Protein AF-A0A1I2IQU2-F1 (afdb_monomer)

Foldseek 3Di:
DLVLLLVLLLLVLCVVVVHDDDDPVRVVLNPDDSVVNVVVVVVVCPDPVNVVVCVVDCPVVLVVLVVSCVSDDPPSRVSSVVPRD

Mean predicted aligned error: 3.42 Å

Sequence (85 aa):
MTFARATAEGFGLVRRLGNVITPALMVLFSRMPIRLLASLLWSISRSPAIRKSGAAGFGEPRTLIDAMLAAAAPHELPALRAIRP

Solvent-accessible surface area (backbone atoms only — not comparable to full-atom values): 5008 Å² total; per-residue (Å²): 108,56,68,34,48,19,51,51,44,51,52,48,49,44,48,72,74,74,44,80,73,70,57,73,71,48,44,54,63,73,67,48,56,59,70,60,42,35,55,49,52,60,56,51,62,68,35,67,69,51,49,54,59,55,69,77,54,60,64,67,64,36,54,50,52,50,52,55,56,70,76,44,64,90,82,74,49,63,42,47,60,72,68,57,121

Structure (mmCIF, N/CA/C/O backbone):
data_AF-A0A1I2IQU2-F1
#
_entry.id   AF-A0A1I2IQU2-F1
#
loop_
_atom_site.group_PDB
_atom_site.id
_atom_site.type_symbol
_atom_site.label_atom_id
_atom_site.label_alt_id
_atom_site.label_comp_id
_atom_site.label_asym_id
_atom_site.label_entity_id
_atom_site.label_seq_id
_atom_site.pdbx_PDB_ins_code
_atom_site.Cartn_x
_atom_site.Cartn_y
_atom_site.Cartn_z
_atom_site.occupancy
_atom_site.B_iso_or_equiv
_atom_site.auth_seq_id
_atom_site.auth_comp_id
_atom_site.auth_asym_id
_atom_site.auth_atom_id
_atom_site.pdbx_PDB_model_num
ATOM 1 N N . MET A 1 1 ? 6.754 -10.840 2.680 1.00 75.88 1 MET A N 1
ATOM 2 C CA . MET A 1 1 ? 5.437 -10.563 3.312 1.00 75.88 1 MET A CA 1
ATOM 3 C C . MET A 1 1 ? 5.245 -9.103 3.720 1.00 75.88 1 MET A C 1
ATOM 5 O O . MET A 1 1 ? 4.100 -8.681 3.809 1.00 75.88 1 MET A O 1
ATOM 9 N N . THR A 1 2 ? 6.316 -8.331 3.935 1.00 91.19 2 THR A N 1
ATOM 10 C CA . THR A 1 2 ? 6.265 -6.923 4.372 1.00 91.19 2 THR A CA 1
ATOM 11 C C . THR A 1 2 ? 5.364 -6.044 3.502 1.00 91.19 2 THR A C 1
ATOM 13 O O . THR A 1 2 ? 4.494 -5.380 4.046 1.00 91.19 2 THR A O 1
ATOM 16 N N . PHE A 1 3 ? 5.460 -6.134 2.168 1.00 92.81 3 PHE A N 1
ATOM 17 C CA . PHE A 1 3 ? 4.585 -5.381 1.255 1.00 92.81 3 PHE A CA 1
ATOM 18 C C . PHE A 1 3 ? 3.092 -5.669 1.455 1.00 92.81 3 PHE A C 1
ATOM 20 O O . PHE A 1 3 ? 2.309 -4.738 1.557 1.00 92.81 3 PHE A O 1
ATOM 27 N N . ALA A 1 4 ? 2.689 -6.936 1.596 1.00 95.19 4 ALA A N 1
ATOM 28 C CA . ALA A 1 4 ? 1.282 -7.275 1.832 1.00 95.19 4 ALA A CA 1
ATOM 29 C C . ALA A 1 4 ? 0.768 -6.729 3.176 1.00 95.19 4 ALA A C 1
ATOM 31 O O . ALA A 1 4 ? -0.379 -6.301 3.271 1.00 95.19 4 ALA A O 1
ATOM 32 N N . ARG A 1 5 ? 1.623 -6.705 4.210 1.00 95.62 5 ARG A N 1
ATOM 33 C CA . ARG A 1 5 ? 1.299 -6.068 5.496 1.00 95.62 5 ARG A CA 1
ATOM 34 C C . ARG A 1 5 ? 1.186 -4.552 5.361 1.00 95.62 5 ARG A C 1
ATOM 36 O O . ARG A 1 5 ? 0.218 -3.995 5.854 1.00 95.62 5 ARG A O 1
ATOM 43 N N . ALA A 1 6 ? 2.103 -3.915 4.636 1.00 95.94 6 ALA A N 1
ATOM 44 C CA . ALA A 1 6 ? 2.052 -2.482 4.359 1.00 95.94 6 ALA A CA 1
ATOM 45 C C . ALA A 1 6 ? 0.782 -2.093 3.580 1.00 95.94 6 ALA A C 1
ATOM 47 O O . ALA A 1 6 ? 0.119 -1.114 3.909 1.00 95.94 6 ALA A O 1
ATOM 48 N N . THR A 1 7 ? 0.372 -2.900 2.597 1.00 95.31 7 THR A N 1
ATOM 49 C CA . THR A 1 7 ? -0.898 -2.706 1.881 1.00 95.31 7 THR A CA 1
ATOM 50 C C . THR A 1 7 ? -2.103 -2.839 2.817 1.00 95.31 7 THR A C 1
ATOM 52 O O . THR A 1 7 ? -3.018 -2.018 2.765 1.00 95.31 7 THR A O 1
ATOM 55 N N . ALA A 1 8 ? -2.109 -3.842 3.700 1.00 95.19 8 ALA A N 1
ATOM 56 C CA . ALA A 1 8 ? -3.173 -4.009 4.688 1.00 95.1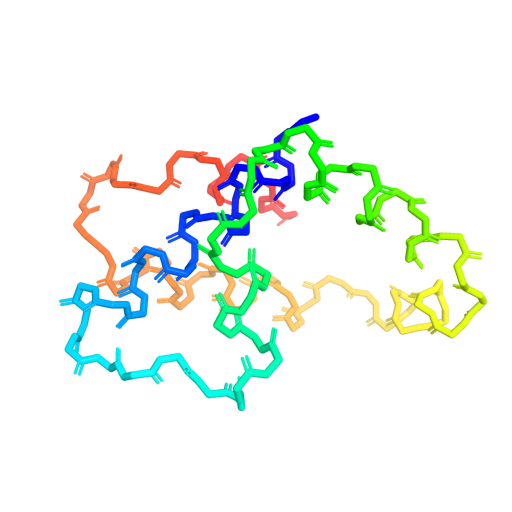9 8 ALA A CA 1
ATOM 57 C C . ALA A 1 8 ? -3.232 -2.834 5.683 1.00 95.19 8 ALA A C 1
ATOM 59 O O . ALA A 1 8 ? -4.322 -2.354 5.993 1.00 95.19 8 ALA A O 1
ATOM 60 N N . GLU A 1 9 ? -2.077 -2.335 6.132 1.00 96.00 9 GLU A N 1
ATOM 61 C CA . GLU A 1 9 ? -1.960 -1.131 6.960 1.00 96.00 9 GLU A CA 1
ATOM 62 C C . GLU A 1 9 ? -2.531 0.101 6.251 1.00 96.00 9 GLU A C 1
ATOM 64 O O . GLU A 1 9 ? -3.298 0.844 6.859 1.00 96.00 9 GLU A O 1
ATOM 69 N N . GLY A 1 10 ? -2.243 0.276 4.959 1.00 94.50 10 GLY A N 1
ATOM 70 C CA . GLY A 1 10 ? -2.794 1.367 4.157 1.00 94.50 10 GLY A CA 1
ATOM 71 C C . GLY A 1 10 ? -4.318 1.332 4.052 1.00 94.50 10 GLY A C 1
ATOM 72 O O . GLY A 1 10 ? -4.979 2.336 4.307 1.00 94.50 10 GLY A O 1
ATOM 73 N N . PHE A 1 11 ? -4.905 0.166 3.768 1.00 95.69 11 PHE A N 1
ATOM 74 C CA . PHE A 1 11 ? -6.365 0.015 3.802 1.00 95.69 11 PHE A CA 1
ATOM 75 C C . PHE A 1 11 ? -6.946 0.245 5.202 1.00 95.69 11 PHE A C 1
ATOM 77 O O . PHE A 1 11 ? -8.039 0.795 5.336 1.00 95.69 11 PHE A O 1
ATOM 84 N N . GLY A 1 12 ? -6.229 -0.172 6.247 1.00 95.12 12 GLY A N 1
ATOM 85 C CA . GLY A 1 12 ? -6.585 0.118 7.632 1.00 95.12 12 GLY A CA 1
ATOM 86 C C . GLY A 1 12 ? -6.629 1.619 7.910 1.00 95.12 12 GLY A C 1
ATOM 87 O O . GLY A 1 12 ? -7.612 2.093 8.471 1.00 95.12 12 GLY A O 1
ATOM 88 N N . LEU A 1 13 ? -5.615 2.362 7.460 1.00 95.56 13 LEU A N 1
ATOM 89 C CA . LEU A 1 13 ? -5.541 3.815 7.597 1.00 95.56 13 LEU A CA 1
ATOM 90 C C . LEU A 1 13 ? -6.732 4.504 6.923 1.00 95.56 13 LEU A C 1
ATOM 92 O O . LEU A 1 13 ? -7.410 5.296 7.566 1.00 95.56 13 LEU A O 1
ATOM 96 N N . VAL A 1 14 ? -7.036 4.156 5.668 1.00 94.38 14 VAL A N 1
ATOM 97 C CA . VAL A 1 14 ? -8.171 4.736 4.922 1.00 94.38 14 VAL A CA 1
ATOM 98 C C . VAL A 1 14 ? -9.476 4.599 5.710 1.00 94.38 14 VAL A C 1
ATOM 100 O O . VAL A 1 14 ? -10.202 5.579 5.873 1.00 94.38 14 VAL A O 1
ATOM 103 N N . ARG A 1 15 ? -9.739 3.410 6.269 1.00 94.31 15 ARG A N 1
ATOM 104 C CA . ARG A 1 15 ? -10.929 3.170 7.099 1.00 94.31 15 ARG A CA 1
ATOM 105 C C . ARG A 1 15 ? -10.907 3.974 8.401 1.00 94.31 15 ARG A C 1
ATOM 107 O O . ARG A 1 15 ? -11.941 4.510 8.784 1.00 94.31 15 ARG A O 1
ATOM 114 N N . ARG A 1 16 ? -9.755 4.070 9.078 1.00 93.44 16 ARG A N 1
ATOM 115 C CA . ARG A 1 16 ? -9.611 4.850 10.325 1.00 93.44 16 ARG A CA 1
ATOM 116 C C . ARG A 1 16 ? -9.837 6.343 10.108 1.00 93.44 16 ARG A C 1
ATOM 118 O O . ARG A 1 16 ? -10.415 6.992 10.968 1.00 93.44 16 ARG A O 1
ATOM 125 N N . LEU A 1 17 ? -9.457 6.862 8.943 1.00 92.81 17 LEU A N 1
ATOM 126 C CA . LEU A 1 17 ? -9.727 8.242 8.533 1.00 92.81 17 LEU A CA 1
ATOM 127 C C . LEU A 1 17 ? -11.203 8.489 8.149 1.00 92.81 17 LEU A C 1
ATOM 129 O O . LEU A 1 17 ? -11.525 9.565 7.659 1.00 92.81 17 LEU A O 1
ATOM 133 N N . GLY A 1 18 ? -12.097 7.509 8.330 1.00 93.19 18 GLY A N 1
ATOM 134 C CA . GLY A 1 18 ? -13.528 7.629 8.034 1.00 93.19 18 GLY A CA 1
ATOM 135 C C . GLY A 1 18 ? -13.893 7.456 6.557 1.00 93.19 18 GLY A C 1
ATOM 136 O O . GLY A 1 18 ? -15.046 7.665 6.186 1.00 93.19 18 GLY A O 1
ATOM 137 N N . ASN A 1 19 ? -12.942 7.059 5.706 1.00 93.75 19 ASN A N 1
ATOM 138 C CA . ASN A 1 19 ? -13.176 6.902 4.273 1.00 93.75 19 ASN A CA 1
ATOM 139 C C . ASN A 1 19 ? -13.659 5.491 3.915 1.00 93.75 19 ASN A C 1
ATOM 141 O O . ASN A 1 19 ? -13.278 4.487 4.526 1.00 93.75 19 ASN A O 1
ATOM 145 N N . VAL A 1 20 ? -14.458 5.409 2.850 1.00 93.38 20 VAL A N 1
ATOM 146 C CA . VAL A 1 20 ? -14.900 4.140 2.263 1.00 93.38 20 VAL A CA 1
ATOM 147 C C . VAL A 1 20 ? -13.900 3.698 1.200 1.00 93.38 20 VAL A C 1
ATOM 149 O O . VAL A 1 20 ? -13.504 4.478 0.337 1.00 93.38 20 VAL A O 1
ATOM 152 N N . ILE A 1 21 ? -13.506 2.424 1.237 1.00 93.69 21 ILE A N 1
ATOM 153 C CA . ILE A 1 21 ? -12.651 1.844 0.199 1.00 93.69 21 ILE A CA 1
ATOM 154 C C . ILE A 1 21 ? -13.476 1.672 -1.076 1.00 93.69 21 ILE A C 1
ATOM 156 O O . ILE A 1 21 ? -14.447 0.917 -1.100 1.00 93.69 21 ILE A O 1
ATOM 160 N N . THR A 1 22 ? -13.051 2.337 -2.142 1.00 90.94 22 THR A N 1
ATOM 161 C CA . THR A 1 22 ? -13.643 2.250 -3.477 1.00 90.94 22 THR A CA 1
ATOM 162 C C . THR A 1 22 ? -12.536 2.069 -4.520 1.00 90.94 22 THR A C 1
ATOM 164 O O . THR A 1 22 ? -11.383 2.420 -4.258 1.00 90.94 22 THR A O 1
ATOM 167 N N . PRO A 1 23 ? -12.834 1.489 -5.698 1.00 91.88 23 PRO A N 1
ATOM 168 C CA . PRO A 1 23 ? -14.094 0.846 -6.112 1.00 91.88 23 PRO A CA 1
ATOM 169 C C . PRO A 1 23 ? -14.351 -0.513 -5.421 1.00 91.88 23 PRO A C 1
ATOM 171 O O . PRO A 1 23 ? -13.497 -1.014 -4.695 1.00 91.88 23 PRO A O 1
ATOM 174 N N . ALA A 1 24 ? -15.511 -1.145 -5.665 1.00 90.50 24 ALA A N 1
ATOM 175 C CA . ALA A 1 24 ? -15.928 -2.407 -5.021 1.00 90.50 24 ALA A CA 1
ATOM 176 C C . ALA A 1 24 ? -14.880 -3.536 -5.107 1.00 90.50 24 ALA A C 1
ATOM 178 O O . ALA A 1 24 ? -14.697 -4.302 -4.162 1.00 90.50 24 ALA A O 1
ATOM 179 N N . LEU A 1 25 ? -14.122 -3.600 -6.204 1.00 90.75 25 LEU A N 1
ATOM 180 C CA . LEU A 1 25 ? -13.017 -4.546 -6.352 1.00 90.75 25 LEU A CA 1
ATOM 181 C C . LEU A 1 25 ? -11.918 -4.344 -5.285 1.00 90.75 25 LEU A C 1
ATOM 183 O O . LEU A 1 25 ? -11.373 -5.317 -4.767 1.00 90.75 25 LEU A O 1
ATOM 187 N N . MET A 1 26 ? -11.629 -3.100 -4.891 1.00 92.50 26 MET A N 1
ATOM 188 C CA . MET A 1 26 ? -10.675 -2.796 -3.814 1.00 92.50 26 MET A CA 1
ATOM 189 C C . MET A 1 26 ? -11.184 -3.231 -2.443 1.00 92.50 26 MET A C 1
ATOM 191 O O . MET A 1 26 ? -10.383 -3.601 -1.583 1.00 92.50 26 MET A O 1
ATOM 195 N N . VAL A 1 27 ? -12.505 -3.286 -2.246 1.00 92.56 27 VAL A N 1
ATOM 196 C CA . VAL A 1 27 ? -13.087 -3.857 -1.025 1.00 92.56 27 VAL A CA 1
ATOM 197 C C . VAL A 1 27 ? -12.694 -5.327 -0.893 1.00 92.56 27 VAL A C 1
ATOM 199 O O . VAL A 1 27 ? -12.293 -5.743 0.193 1.00 92.56 27 VAL A O 1
ATOM 202 N N . LEU A 1 28 ? -12.720 -6.097 -1.985 1.00 92.88 28 LEU A N 1
ATOM 203 C CA . LEU A 1 28 ? -12.299 -7.501 -1.968 1.00 92.88 28 LEU A CA 1
ATOM 204 C C . LEU A 1 28 ? -10.819 -7.637 -1.595 1.00 92.88 28 LEU A C 1
ATOM 206 O O . LEU A 1 28 ? -10.493 -8.379 -0.668 1.00 92.88 28 LEU A O 1
ATOM 210 N N . PHE A 1 29 ? -9.931 -6.866 -2.233 1.00 92.56 29 PHE A N 1
ATOM 211 C CA . PHE A 1 29 ? -8.499 -6.881 -1.903 1.00 92.56 29 PHE A CA 1
ATOM 212 C C . PHE A 1 29 ? -8.229 -6.505 -0.444 1.00 92.56 29 PHE A C 1
ATOM 214 O O . PHE A 1 29 ? -7.430 -7.150 0.231 1.00 92.56 29 PHE A O 1
ATOM 221 N N . SER A 1 30 ? -8.957 -5.517 0.075 1.00 93.12 30 SER A N 1
ATOM 222 C CA . SER A 1 30 ? -8.808 -5.026 1.446 1.00 93.12 30 SER A CA 1
ATOM 223 C C . SER A 1 30 ? -9.253 -6.010 2.538 1.00 93.12 30 SER A C 1
ATOM 225 O O . SER A 1 30 ? -9.078 -5.722 3.726 1.00 93.12 30 SER A O 1
ATOM 227 N N . ARG A 1 31 ? -9.879 -7.132 2.155 1.00 93.50 31 ARG A N 1
ATOM 228 C CA . ARG A 1 31 ? -10.358 -8.197 3.052 1.00 93.50 31 ARG A CA 1
ATOM 229 C C . ARG A 1 31 ? -9.610 -9.518 2.850 1.00 93.50 31 ARG A C 1
ATOM 231 O O . ARG A 1 31 ? -9.904 -10.487 3.545 1.00 93.50 31 ARG A O 1
ATOM 238 N N . MET A 1 32 ? -8.654 -9.579 1.921 1.00 93.81 32 MET A N 1
ATOM 239 C CA . MET A 1 32 ? -7.899 -10.803 1.667 1.00 93.81 32 MET A CA 1
ATOM 240 C C . MET A 1 32 ? -6.983 -11.161 2.848 1.00 93.81 32 MET A C 1
ATOM 242 O O . MET A 1 32 ? -6.308 -10.289 3.401 1.00 93.81 32 MET A O 1
ATOM 246 N N . PRO A 1 33 ? -6.861 -12.457 3.187 1.00 95.44 33 PRO A N 1
ATOM 247 C CA . PRO A 1 33 ? -5.785 -12.947 4.035 1.00 95.44 33 PRO A CA 1
ATOM 248 C C . PRO A 1 33 ? -4.415 -12.530 3.488 1.00 95.44 33 PRO A C 1
ATOM 250 O O . PRO A 1 33 ? -4.167 -12.619 2.285 1.00 95.44 33 PRO A O 1
ATOM 253 N N . ILE A 1 34 ? -3.481 -12.170 4.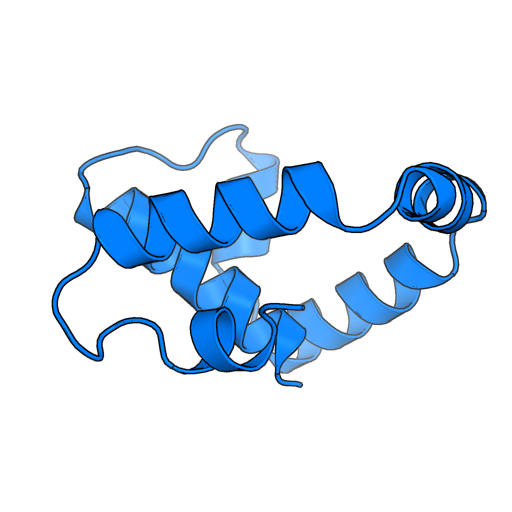376 1.00 93.88 34 ILE A N 1
ATOM 254 C CA . ILE A 1 34 ? -2.137 -11.681 4.003 1.00 93.88 34 ILE A CA 1
ATOM 255 C C . ILE A 1 34 ? -1.418 -12.609 3.015 1.00 93.88 34 ILE A C 1
ATOM 257 O O . ILE A 1 34 ? -0.705 -12.128 2.140 1.00 93.88 34 ILE A O 1
ATOM 261 N N . ARG A 1 35 ? -1.588 -13.934 3.135 1.00 95.44 35 ARG A N 1
ATOM 262 C CA . ARG A 1 35 ? -0.943 -14.902 2.231 1.00 95.44 35 ARG A CA 1
ATOM 263 C C . 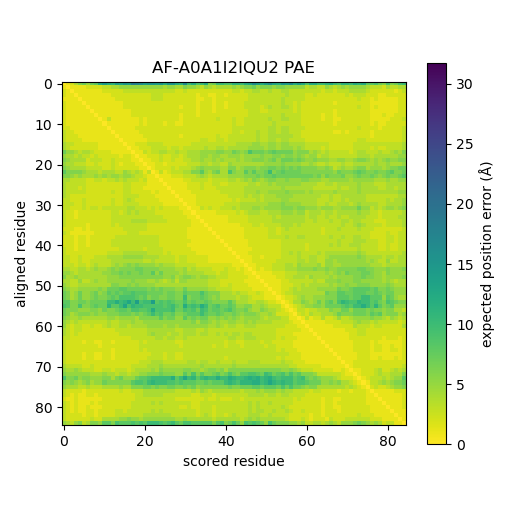ARG A 1 35 ? -1.467 -14.792 0.796 1.00 95.44 35 ARG A C 1
ATOM 265 O O . ARG A 1 35 ? -0.662 -14.816 -0.128 1.00 95.44 35 ARG A O 1
ATOM 272 N N . LEU A 1 36 ? -2.781 -14.624 0.631 1.00 95.25 36 LEU A N 1
ATOM 273 C CA . LEU A 1 36 ? -3.419 -14.438 -0.676 1.00 95.25 36 LEU A CA 1
ATOM 274 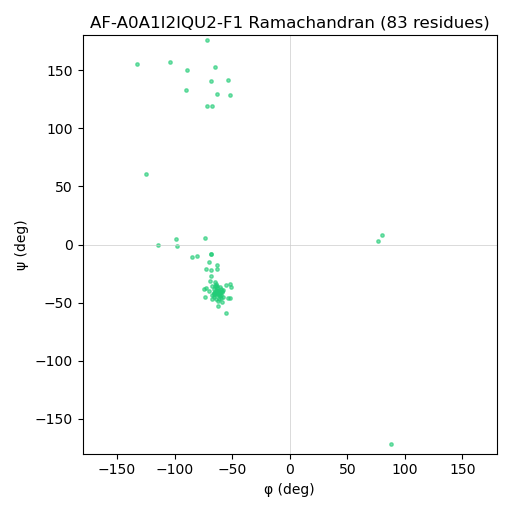C C . LEU A 1 36 ? -3.078 -13.069 -1.268 1.00 95.25 36 LEU A C 1
ATOM 276 O O . LEU A 1 36 ? -2.759 -12.962 -2.447 1.00 95.25 36 LEU A O 1
ATOM 280 N N . LEU A 1 37 ? -3.052 -12.026 -0.438 1.00 95.25 37 LEU A N 1
ATOM 281 C CA . LEU A 1 37 ? -2.604 -10.712 -0.886 1.00 95.25 37 LEU A CA 1
ATOM 282 C C . LEU A 1 37 ? -1.130 -10.743 -1.325 1.00 95.25 37 LEU A C 1
ATOM 284 O O . LEU A 1 37 ? -0.770 -10.159 -2.341 1.00 95.25 37 LEU A O 1
ATOM 288 N N . ALA A 1 38 ? -0.272 -11.463 -0.601 1.00 95.75 38 ALA A N 1
ATOM 289 C CA . ALA A 1 38 ? 1.132 -11.612 -0.964 1.00 95.75 38 ALA A CA 1
ATOM 290 C C . ALA A 1 38 ? 1.327 -12.365 -2.290 1.00 95.75 38 ALA A C 1
ATOM 292 O O . ALA A 1 38 ? 2.150 -11.932 -3.096 1.00 95.75 38 ALA A O 1
ATOM 293 N N . SER A 1 39 ? 0.589 -13.455 -2.538 1.00 95.94 39 SER A N 1
ATOM 294 C CA . SER A 1 39 ? 0.678 -14.192 -3.809 1.00 95.94 39 SER A CA 1
ATOM 295 C C . SER A 1 39 ? 0.172 -13.360 -4.987 1.00 95.94 39 SER A C 1
ATOM 297 O O . SER A 1 39 ? 0.788 -13.357 -6.056 1.00 95.94 39 SER A O 1
ATOM 299 N N . LEU A 1 40 ? -0.895 -12.589 -4.781 1.00 94.19 40 LEU A N 1
ATOM 300 C CA . LEU A 1 40 ? -1.402 -11.648 -5.770 1.00 94.19 40 LEU A CA 1
ATOM 301 C C . LEU A 1 40 ? -0.367 -10.565 -6.098 1.00 94.19 40 LEU A C 1
ATOM 303 O O . LEU A 1 40 ? -0.025 -10.385 -7.263 1.00 94.19 40 LEU A O 1
ATOM 307 N N . LEU A 1 41 ? 0.166 -9.872 -5.088 1.00 93.75 41 LEU A N 1
ATOM 308 C CA . LEU A 1 41 ? 1.171 -8.822 -5.286 1.00 93.75 41 LEU A CA 1
ATOM 309 C C . LEU A 1 41 ? 2.431 -9.364 -5.977 1.00 93.75 41 LEU A C 1
ATOM 311 O O . LEU A 1 41 ? 2.989 -8.705 -6.850 1.00 93.75 41 LEU A O 1
ATOM 315 N N . TRP A 1 42 ? 2.850 -10.586 -5.637 1.00 94.50 42 TRP A N 1
ATOM 316 C CA . TRP A 1 42 ? 3.955 -11.290 -6.297 1.00 94.50 42 TRP A CA 1
ATOM 317 C C . TRP A 1 42 ? 3.662 -11.634 -7.765 1.00 94.50 42 TRP A C 1
ATOM 319 O O . TRP A 1 42 ? 4.574 -11.668 -8.591 1.00 94.50 42 TRP A O 1
ATOM 329 N N . SER A 1 43 ? 2.399 -11.891 -8.101 1.00 94.88 43 SER A N 1
ATOM 330 C CA . SER A 1 43 ? 1.977 -12.134 -9.483 1.00 94.88 43 SER A CA 1
ATO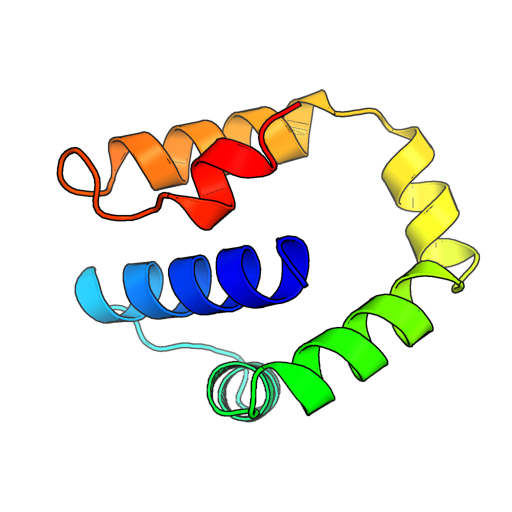M 331 C C . SER A 1 43 ? 1.969 -10.826 -10.277 1.00 94.88 43 SER A C 1
ATOM 333 O O . SER A 1 43 ? 2.532 -10.754 -11.367 1.00 94.88 43 SER A O 1
ATOM 335 N N . ILE 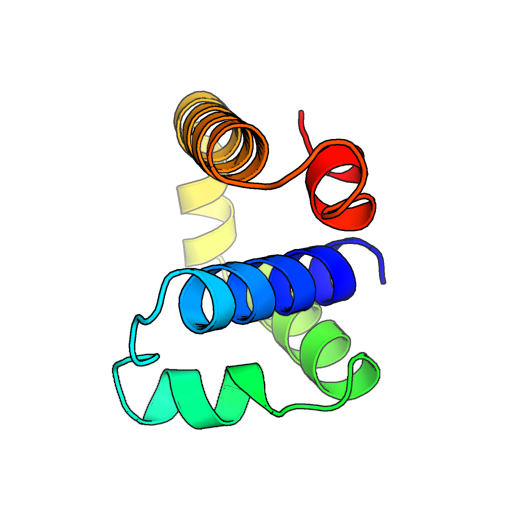A 1 44 ? 1.414 -9.760 -9.690 1.00 92.81 44 ILE A N 1
ATOM 336 C CA . ILE A 1 44 ? 1.344 -8.421 -10.289 1.00 92.81 44 ILE A CA 1
ATOM 337 C C . ILE A 1 44 ? 2.745 -7.849 -10.535 1.00 92.81 44 ILE A C 1
ATOM 339 O O . ILE A 1 44 ? 2.990 -7.278 -11.595 1.00 92.81 44 ILE A O 1
ATOM 343 N N . SER A 1 45 ? 3.693 -8.046 -9.614 1.00 89.94 45 SER A N 1
ATOM 344 C CA . SER A 1 45 ? 5.059 -7.521 -9.754 1.00 89.94 45 SER A CA 1
ATOM 345 C C . SER A 1 45 ? 5.832 -8.091 -10.951 1.00 89.94 45 SER A C 1
ATOM 347 O O . SER A 1 45 ? 6.819 -7.494 -11.383 1.00 89.94 45 SER A O 1
ATOM 349 N N . ARG A 1 46 ? 5.385 -9.216 -11.529 1.00 93.19 46 ARG A N 1
ATOM 350 C CA . ARG A 1 46 ? 5.951 -9.779 -12.766 1.00 93.19 46 ARG A CA 1
ATOM 351 C C . ARG A 1 46 ? 5.369 -9.193 -14.044 1.00 93.19 46 ARG A C 1
ATOM 353 O O . ARG A 1 46 ? 5.928 -9.438 -15.110 1.00 93.19 46 ARG A O 1
ATOM 360 N N . SER A 1 47 ? 4.288 -8.423 -13.958 1.00 94.06 47 SER A N 1
ATOM 361 C CA . SER A 1 47 ? 3.716 -7.757 -15.123 1.00 94.06 47 SER A CA 1
ATOM 362 C C . SER A 1 47 ? 4.715 -6.747 -15.708 1.00 94.06 47 SER A C 1
ATOM 364 O O . SER A 1 47 ? 5.215 -5.890 -14.969 1.00 94.06 47 SER A O 1
ATOM 366 N N . PRO A 1 48 ? 4.986 -6.775 -17.027 1.00 91.56 48 PRO A N 1
ATOM 367 C CA . PRO A 1 48 ? 5.837 -5.784 -1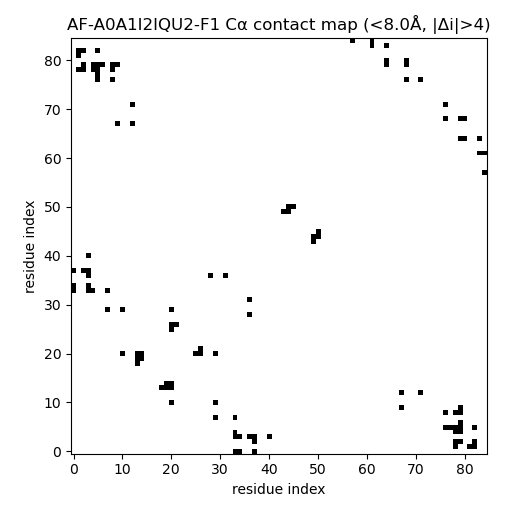7.684 1.00 91.56 48 PRO A CA 1
ATOM 368 C C . PRO A 1 48 ? 5.362 -4.345 -17.457 1.00 91.56 48 PRO A C 1
ATOM 370 O O . PRO A 1 48 ? 6.185 -3.449 -17.286 1.00 91.56 48 PRO A O 1
ATOM 373 N N . ALA A 1 49 ? 4.044 -4.126 -17.387 1.00 90.62 49 ALA A N 1
ATOM 374 C CA . ALA A 1 49 ? 3.465 -2.810 -17.134 1.00 90.62 49 ALA A CA 1
ATOM 375 C C . ALA A 1 49 ? 3.855 -2.265 -15.748 1.00 90.62 49 ALA A C 1
ATOM 377 O O . ALA A 1 49 ? 4.226 -1.101 -15.626 1.00 90.62 49 ALA A O 1
ATOM 378 N N . ILE A 1 50 ? 3.850 -3.125 -14.726 1.00 90.25 50 ILE A N 1
ATOM 379 C CA . ILE A 1 50 ? 4.208 -2.762 -13.346 1.00 90.25 50 ILE A CA 1
ATOM 380 C C . ILE A 1 50 ? 5.715 -2.539 -13.209 1.00 90.25 50 ILE A C 1
ATOM 382 O O . ILE A 1 50 ? 6.168 -1.623 -12.526 1.00 90.25 50 ILE A O 1
ATOM 386 N N . ARG A 1 51 ? 6.524 -3.344 -13.904 1.00 87.69 51 ARG A N 1
ATOM 387 C CA . ARG A 1 51 ? 7.974 -3.118 -13.959 1.00 87.69 51 ARG A CA 1
ATOM 388 C C . ARG A 1 51 ? 8.306 -1.796 -14.652 1.00 87.69 51 ARG A C 1
ATOM 390 O O . ARG A 1 51 ? 9.190 -1.083 -14.191 1.00 87.69 51 ARG A O 1
ATOM 397 N N . LYS A 1 52 ? 7.573 -1.451 -15.716 1.00 89.31 52 LYS A N 1
ATOM 398 C CA . LYS A 1 52 ? 7.716 -0.175 -16.425 1.00 89.31 52 LYS A CA 1
ATOM 399 C C . LYS A 1 52 ? 7.314 1.010 -15.549 1.00 89.31 52 LYS A C 1
ATOM 401 O O . LYS A 1 52 ? 8.044 1.992 -15.531 1.00 89.31 52 LYS A O 1
ATOM 406 N N . SER A 1 53 ? 6.213 0.925 -14.800 1.00 83.69 53 SER A N 1
ATOM 407 C CA . SER A 1 53 ? 5.831 2.002 -13.876 1.00 83.69 53 SER A CA 1
ATOM 408 C C . SER A 1 53 ? 6.874 2.203 -12.774 1.00 83.69 53 SER A C 1
ATOM 410 O O . SER A 1 53 ? 7.188 3.335 -12.432 1.00 83.69 53 SER A O 1
ATOM 412 N N . GLY A 1 54 ? 7.485 1.122 -12.276 1.00 81.69 54 GLY A N 1
ATOM 413 C CA . GLY A 1 54 ? 8.587 1.207 -11.312 1.00 81.69 54 GLY A CA 1
ATOM 414 C C . GLY A 1 54 ? 9.848 1.902 -11.847 1.00 81.69 54 GLY A C 1
ATOM 415 O O . GLY A 1 54 ? 10.635 2.419 -11.058 1.00 81.69 54 GLY A O 1
ATOM 416 N N . ALA A 1 55 ? 10.036 1.972 -13.170 1.00 84.19 55 ALA A N 1
ATOM 417 C CA . ALA A 1 55 ? 11.176 2.660 -13.781 1.00 84.19 55 ALA A CA 1
ATOM 418 C C . ALA A 1 55 ? 11.115 4.192 -13.634 1.00 84.19 55 ALA A C 1
ATOM 420 O O . ALA A 1 55 ? 12.137 4.850 -13.806 1.00 84.19 55 ALA A O 1
ATOM 421 N N . ALA A 1 56 ? 9.956 4.757 -13.271 1.00 83.56 56 ALA A N 1
ATOM 422 C CA . ALA A 1 56 ? 9.821 6.175 -12.931 1.00 83.56 56 ALA A CA 1
ATOM 423 C C . ALA A 1 56 ? 10.542 6.557 -11.618 1.00 83.56 56 ALA A C 1
ATOM 425 O O . ALA A 1 56 ? 10.662 7.737 -11.294 1.00 83.56 56 ALA A O 1
ATOM 426 N N . GLY A 1 57 ? 11.051 5.570 -10.871 1.00 87.38 57 GLY A N 1
ATOM 427 C CA . GLY A 1 57 ? 11.782 5.771 -9.626 1.00 87.38 57 GLY A CA 1
ATOM 428 C C . GLY A 1 57 ? 10.878 5.821 -8.393 1.00 87.38 57 GLY A C 1
ATOM 429 O O . GLY A 1 57 ? 9.688 5.518 -8.439 1.00 87.38 57 GLY A O 1
ATOM 430 N N . PHE A 1 58 ? 11.474 6.174 -7.252 1.00 87.94 58 PHE A N 1
ATOM 431 C CA . PHE A 1 58 ? 10.825 6.063 -5.940 1.00 87.94 58 PHE A CA 1
ATOM 432 C C . PHE A 1 58 ? 10.203 7.359 -5.414 1.00 87.94 58 PHE A C 1
ATOM 434 O O . PHE A 1 58 ? 9.629 7.333 -4.329 1.00 87.94 58 PHE A O 1
ATOM 441 N N . GLY A 1 59 ? 10.304 8.476 -6.144 1.00 90.88 59 GLY A N 1
ATOM 442 C CA . GLY A 1 59 ? 9.855 9.789 -5.666 1.00 90.88 59 GLY A CA 1
ATOM 443 C C . GLY A 1 59 ? 8.388 9.787 -5.237 1.00 90.88 59 GLY A C 1
ATOM 444 O O . GLY A 1 59 ? 8.082 10.008 -4.069 1.00 90.88 59 GLY A O 1
ATOM 445 N N . GLU A 1 60 ? 7.492 9.446 -6.160 1.00 86.81 60 GLU A N 1
ATOM 446 C CA . GLU A 1 60 ? 6.049 9.442 -5.906 1.00 86.81 60 GLU A CA 1
ATOM 447 C C . GLU A 1 60 ? 5.612 8.388 -4.864 1.00 86.81 60 GLU A C 1
ATOM 449 O O . GLU A 1 60 ? 4.910 8.755 -3.917 1.00 86.81 60 GLU A O 1
ATOM 454 N N . PRO A 1 61 ? 6.0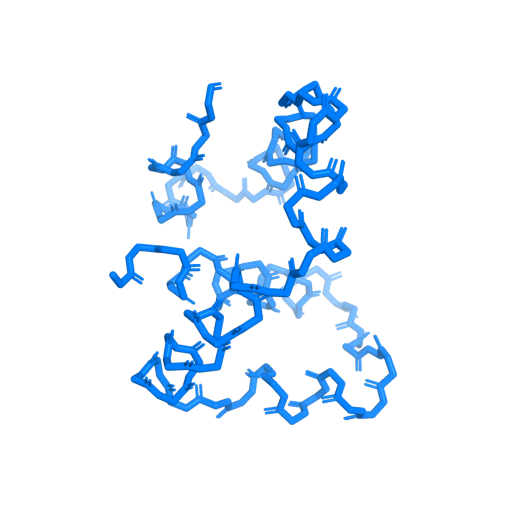84 7.122 -4.910 1.00 90.25 61 PRO A N 1
ATOM 455 C CA . PRO A 1 61 ? 5.816 6.161 -3.839 1.00 90.25 61 PRO A CA 1
ATOM 456 C C . PRO A 1 61 ? 6.302 6.613 -2.455 1.00 90.25 61 PRO A C 1
ATOM 458 O O . PRO A 1 61 ? 5.610 6.390 -1.462 1.00 90.25 61 PRO A O 1
ATOM 461 N N . ARG A 1 62 ? 7.474 7.256 -2.367 1.00 93.88 62 ARG A N 1
ATOM 462 C CA . ARG A 1 62 ? 8.024 7.758 -1.100 1.00 93.88 62 ARG A CA 1
ATOM 463 C C . ARG A 1 62 ? 7.180 8.893 -0.540 1.00 93.88 62 ARG A C 1
ATOM 465 O O . ARG A 1 62 ? 6.830 8.843 0.635 1.00 93.88 62 ARG A O 1
ATOM 472 N N . THR A 1 63 ? 6.807 9.864 -1.373 1.00 94.94 63 THR A N 1
ATOM 473 C CA . THR A 1 63 ? 5.919 10.964 -0.973 1.00 94.94 63 THR A CA 1
ATOM 474 C C . THR A 1 63 ? 4.571 10.442 -0.485 1.00 94.94 63 THR A C 1
ATOM 476 O O . THR A 1 63 ? 4.062 10.916 0.529 1.00 94.94 63 THR A O 1
ATOM 479 N N . LEU A 1 64 ? 4.013 9.427 -1.151 1.00 93.12 64 LEU A N 1
ATOM 480 C CA . LEU A 1 64 ? 2.760 8.813 -0.723 1.00 93.12 64 LEU A CA 1
ATOM 481 C C . LEU A 1 64 ? 2.896 8.128 0.646 1.00 93.12 64 LEU A C 1
ATOM 483 O O . LEU A 1 64 ? 2.062 8.345 1.522 1.00 93.12 64 LEU A O 1
ATOM 487 N N . ILE A 1 65 ? 3.955 7.336 0.856 1.00 94.81 65 ILE A N 1
ATOM 488 C CA . ILE A 1 65 ? 4.220 6.693 2.153 1.00 94.81 65 ILE A CA 1
ATOM 489 C C . ILE A 1 65 ? 4.418 7.750 3.247 1.00 94.81 65 ILE A C 1
ATOM 491 O O . ILE A 1 65 ? 3.876 7.594 4.339 1.00 94.81 65 ILE A O 1
ATOM 495 N N . ASP A 1 66 ? 5.132 8.839 2.959 1.00 95.75 66 ASP A N 1
ATOM 496 C CA . ASP A 1 66 ? 5.332 9.942 3.904 1.00 95.75 66 ASP A CA 1
ATOM 497 C C . ASP A 1 66 ? 4.009 10.607 4.296 1.00 95.75 66 ASP A C 1
ATOM 499 O O . ASP A 1 66 ? 3.758 10.814 5.483 1.00 95.75 66 ASP A O 1
ATOM 503 N N . ALA A 1 67 ? 3.121 10.860 3.332 1.00 95.88 67 ALA A N 1
ATOM 504 C CA . ALA A 1 67 ? 1.791 11.400 3.601 1.00 95.88 67 ALA A CA 1
ATOM 505 C C . ALA A 1 67 ? 0.944 10.450 4.467 1.00 95.88 67 ALA A C 1
ATOM 507 O O . ALA A 1 67 ? 0.281 10.885 5.409 1.00 95.88 67 ALA A O 1
ATOM 508 N N . MET A 1 68 ? 0.999 9.142 4.198 1.00 95.81 68 MET A N 1
ATOM 509 C CA . MET A 1 68 ? 0.297 8.137 5.003 1.00 95.81 68 MET A CA 1
ATOM 510 C C . MET A 1 68 ? 0.839 8.060 6.434 1.00 95.81 68 MET A C 1
ATOM 512 O O . MET A 1 68 ? 0.063 7.947 7.379 1.00 95.81 68 MET A O 1
ATOM 516 N N . LEU A 1 69 ? 2.163 8.133 6.603 1.00 95.88 69 LEU A N 1
ATOM 517 C CA . LEU A 1 69 ? 2.806 8.136 7.917 1.00 95.88 69 LEU A CA 1
ATOM 518 C C . LEU A 1 69 ? 2.497 9.412 8.705 1.00 95.88 69 LEU A C 1
ATOM 520 O O . LEU A 1 69 ? 2.332 9.327 9.918 1.00 95.88 69 LEU A O 1
ATOM 524 N N . ALA A 1 70 ? 2.393 10.561 8.035 1.00 95.06 70 ALA A N 1
ATOM 525 C CA . ALA A 1 70 ? 2.015 11.830 8.654 1.00 95.06 70 ALA A CA 1
ATOM 526 C C . ALA A 1 70 ? 0.541 11.861 9.098 1.00 95.06 70 ALA A C 1
ATOM 528 O O . ALA A 1 70 ? 0.212 12.511 10.086 1.00 95.06 70 ALA A O 1
ATOM 529 N N . ALA A 1 71 ? -0.339 11.149 8.389 1.00 93.62 71 ALA A N 1
ATOM 530 C CA . ALA A 1 71 ? -1.762 11.058 8.714 1.00 93.62 71 ALA A CA 1
ATOM 531 C C . ALA A 1 71 ? -2.088 10.051 9.837 1.00 93.62 71 ALA A C 1
ATOM 533 O O . ALA A 1 71 ? -3.228 10.000 10.299 1.00 93.62 71 ALA A O 1
ATOM 534 N N . ALA A 1 72 ? -1.127 9.225 10.254 1.00 93.62 72 ALA A N 1
ATOM 535 C CA . ALA A 1 72 ? -1.320 8.189 11.263 1.00 93.62 72 ALA A CA 1
ATOM 536 C C . ALA A 1 72 ? -0.716 8.583 12.614 1.00 93.62 72 ALA A C 1
ATOM 538 O O . ALA A 1 72 ? 0.223 9.377 12.689 1.00 93.62 72 ALA A O 1
ATOM 539 N N . ALA A 1 73 ? -1.207 7.975 13.696 1.00 89.12 73 ALA A N 1
ATOM 540 C CA . ALA A 1 73 ? -0.583 8.156 15.001 1.00 89.12 73 ALA A CA 1
ATOM 541 C C . ALA A 1 73 ? 0.846 7.565 15.023 1.00 89.12 73 ALA A C 1
ATOM 543 O O . ALA A 1 73 ? 1.149 6.611 14.283 1.00 89.12 73 ALA A O 1
ATOM 544 N N . PRO A 1 74 ? 1.746 8.093 15.879 1.00 81.62 74 PRO A N 1
ATOM 545 C CA . PRO A 1 74 ? 3.091 7.555 16.020 1.00 81.62 74 PRO A CA 1
ATOM 546 C C . PRO A 1 74 ? 3.048 6.041 16.273 1.00 81.62 74 PRO A C 1
ATOM 548 O O . PRO A 1 74 ? 2.355 5.568 17.165 1.00 81.62 74 PRO A O 1
ATOM 551 N N . HIS A 1 75 ? 3.809 5.286 15.476 1.00 84.12 75 HIS A N 1
ATOM 552 C CA . HIS A 1 75 ? 3.945 3.817 15.534 1.00 84.12 75 HIS A CA 1
ATOM 553 C C . HIS A 1 75 ? 2.797 2.955 14.967 1.00 84.12 75 HIS A C 1
ATOM 555 O O . HIS A 1 75 ? 2.938 1.736 14.975 1.00 84.12 75 HIS A O 1
ATOM 561 N N . GLU A 1 76 ? 1.738 3.520 14.377 1.00 88.62 76 GLU A N 1
ATOM 562 C CA . GLU A 1 76 ? 0.618 2.709 13.851 1.00 88.62 76 GLU A CA 1
ATOM 563 C C . GLU A 1 76 ? 0.910 1.914 12.569 1.00 88.62 76 GLU A C 1
ATOM 565 O O . GLU A 1 76 ? 0.192 0.961 12.262 1.00 88.62 76 GLU A O 1
ATOM 570 N N . LEU A 1 77 ? 1.922 2.315 11.795 1.00 95.56 77 LEU A N 1
ATOM 571 C CA . LEU A 1 77 ? 2.165 1.791 10.445 1.00 95.56 77 LEU A CA 1
ATOM 572 C C . LEU A 1 77 ? 3.596 1.231 10.283 1.00 95.56 77 LEU A C 1
ATOM 574 O O . LEU A 1 77 ? 4.397 1.762 9.500 1.00 95.56 77 LEU A O 1
ATOM 578 N N . PRO A 1 78 ? 3.983 0.209 11.072 1.00 95.44 78 PRO A N 1
ATOM 579 C CA . PRO A 1 78 ? 5.344 -0.316 11.069 1.00 95.44 78 PRO A CA 1
ATOM 580 C C . PRO A 1 78 ? 5.733 -0.968 9.736 1.00 95.44 78 PRO A C 1
ATOM 582 O O . PRO A 1 78 ? 6.885 -0.829 9.321 1.00 95.44 78 PRO A O 1
ATOM 585 N N . ALA A 1 79 ? 4.819 -1.650 9.037 1.00 95.81 79 ALA A N 1
ATOM 586 C CA . ALA A 1 79 ? 5.139 -2.277 7.758 1.00 95.81 79 ALA A CA 1
ATOM 587 C C . ALA A 1 79 ? 5.264 -1.250 6.625 1.00 95.81 79 ALA A C 1
ATOM 589 O O . ALA A 1 79 ? 6.167 -1.392 5.803 1.00 95.81 79 ALA A O 1
ATOM 590 N N . LEU A 1 80 ? 4.422 -0.211 6.592 1.00 94.38 80 LEU A N 1
ATOM 591 C CA . LEU A 1 80 ? 4.572 0.912 5.654 1.00 94.38 80 LEU A CA 1
ATOM 592 C C . LEU A 1 80 ? 5.899 1.641 5.863 1.00 94.38 80 LEU A C 1
ATOM 594 O O . LEU A 1 80 ? 6.613 1.899 4.897 1.00 94.38 80 LEU A O 1
ATOM 598 N N . ARG A 1 81 ? 6.278 1.901 7.120 1.00 95.06 81 ARG A N 1
ATOM 599 C CA . ARG A 1 81 ? 7.580 2.500 7.437 1.00 95.06 81 ARG A CA 1
ATOM 600 C C . ARG A 1 81 ? 8.741 1.619 6.975 1.00 95.06 81 ARG A C 1
ATOM 602 O O . ARG A 1 81 ? 9.720 2.138 6.452 1.00 95.06 81 ARG A O 1
ATOM 609 N N . ALA A 1 82 ? 8.623 0.301 7.129 1.00 95.62 82 ALA A N 1
ATOM 610 C CA . ALA A 1 82 ? 9.662 -0.649 6.739 1.00 95.62 82 ALA A CA 1
ATOM 611 C C . ALA A 1 82 ? 9.882 -0.756 5.220 1.00 95.62 82 ALA A C 1
ATOM 613 O O . ALA A 1 82 ? 10.946 -1.205 4.805 1.00 95.62 82 ALA A O 1
ATOM 614 N N . ILE A 1 83 ? 8.897 -0.385 4.393 1.00 93.88 83 ILE A N 1
ATOM 615 C CA . ILE A 1 83 ? 9.026 -0.413 2.924 1.00 93.88 83 ILE A CA 1
ATOM 616 C C . ILE A 1 83 ? 9.349 0.953 2.316 1.00 93.88 83 ILE A C 1
ATOM 618 O O . ILE A 1 83 ? 9.369 1.071 1.092 1.00 93.88 83 ILE A O 1
ATOM 622 N N . ARG A 1 84 ? 9.566 1.981 3.143 1.00 91.19 84 ARG A N 1
ATOM 623 C CA . ARG A 1 84 ? 9.924 3.31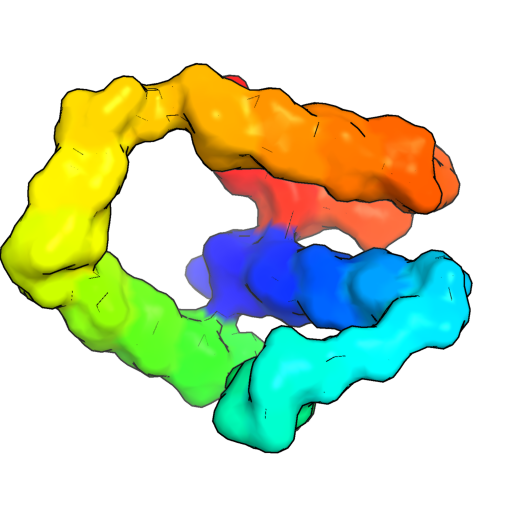7 2.674 1.00 91.19 84 ARG A CA 1
ATOM 624 C C . ARG A 1 84 ? 11.335 3.295 2.055 1.00 91.19 84 ARG A C 1
ATOM 626 O O . ARG A 1 84 ? 12.276 2.974 2.781 1.00 91.19 84 ARG A O 1
ATOM 633 N N . PRO A 1 85 ? 11.487 3.638 0.763 1.00 84.88 85 PRO A N 1
ATOM 634 C CA . PRO A 1 85 ? 12.789 3.728 0.104 1.00 84.88 85 PRO A CA 1
ATOM 635 C C . PRO A 1 85 ? 13.558 5.012 0.457 1.00 84.88 85 PRO A C 1
ATOM 637 O O . PRO A 1 85 ? 12.942 6.034 0.853 1.00 84.88 85 PRO A O 1
#

Secondary structure (DSSP, 8-state):
-HHHHHHHHHHHHHHHTTPPP-SHHHHHHTTS-HHHHHHHHHHHTTSHHHHHHHTT-SHHHHHHHHHHHHTS-TTS-HHHHHT--

Organism: NCBI:txid54

Radius of gyration: 13.18 Å; Cα contacts (8 Å, |Δi|>4): 60; chains: 1; bounding box: 29×27×34 Å

pLDDT: mean 92.3, std 3.96, range [75.88, 96.0]